Protein AF-A0A960VZA3-F1 (afdb_monomer_lite)

Foldseek 3Di:
DPPPPPDQDDFLCLLVQEDLQLLAVLLVPADLLLLLLLCLPDDVVSNVSSLVSYDPVSSVSSVVSNVVCNVPDPVSNVVSRVVSRVSSSVCCVVVQWDDDPSHIYGD

Radius of gyration: 13.43 Å; chains: 1; bounding box: 38×32×29 Å

pLDDT: mean 91.76, std 12.57, range [34.91, 98.0]

Secondary structure (DSSP, 8-state):
----------SGGGGGGB-HHHHHHHHHHS-HHHHHHHHHHS-HHHHHHHHHTS-HHHHHHHHHHHHHSTT--HHHHHHHHHHHHHHHHHHHHTTSEEEETTEEEE-

Sequence (107 aa):
MANNSMVSLTKFEDLSFFDNLALYHLGKEVPPNVIAQAMLKGEPKTSSAFLSSIDSSKREEIYRLMAQEKDSNEEQKDAAISGILLIAENLISKNVIVKKGKYYFGV

Structure (mmCIF, N/CA/C/O backbone):
data_AF-A0A960VZA3-F1
#
_entry.id   AF-A0A960VZA3-F1
#
loop_
_atom_site.group_PDB
_atom_site.id
_atom_site.type_symbol
_atom_site.label_atom_id
_atom_site.label_alt_id
_atom_site.label_comp_id
_atom_site.label_asym_id
_atom_site.label_entity_id
_atom_site.label_seq_id
_atom_site.pdbx_PDB_ins_code
_atom_site.Cartn_x
_atom_site.Cartn_y
_atom_site.Cartn_z
_atom_site.occupancy
_atom_site.B_iso_or_equiv
_atom_site.auth_seq_id
_atom_site.auth_comp_id
_atom_site.auth_asym_id
_atom_site.auth_atom_id
_atom_site.pdbx_PDB_model_num
ATOM 1 N N . MET A 1 1 ? -23.455 13.447 11.503 1.00 34.91 1 MET A N 1
ATOM 2 C CA . MET A 1 1 ? -22.874 13.530 10.147 1.00 34.91 1 MET A CA 1
ATOM 3 C C . MET A 1 1 ? -21.369 13.482 10.323 1.00 34.91 1 MET A C 1
ATOM 5 O O . MET A 1 1 ? -20.830 14.386 10.945 1.00 34.91 1 MET A O 1
ATOM 9 N N . ALA A 1 2 ? -20.717 12.379 9.951 1.00 38.06 2 ALA A N 1
ATOM 10 C CA . ALA A 1 2 ? -19.268 12.279 10.096 1.00 38.06 2 ALA A CA 1
ATOM 11 C C . ALA A 1 2 ? -18.620 13.276 9.128 1.00 38.06 2 ALA A C 1
ATOM 13 O O . ALA A 1 2 ? -18.942 13.271 7.941 1.00 38.06 2 ALA A O 1
ATOM 14 N N . ASN A 1 3 ? -17.767 14.157 9.654 1.00 37.12 3 ASN A N 1
ATOM 15 C CA . ASN A 1 3 ? -16.919 15.038 8.859 1.00 37.12 3 ASN A CA 1
ATOM 16 C C . ASN A 1 3 ? -16.062 14.155 7.949 1.00 37.12 3 ASN A C 1
ATOM 18 O O . ASN A 1 3 ? -15.065 13.586 8.389 1.00 37.12 3 ASN A O 1
ATOM 22 N N . ASN A 1 4 ? -16.471 14.018 6.691 1.00 48.47 4 ASN A N 1
ATOM 23 C CA . ASN A 1 4 ? -15.666 13.394 5.656 1.00 48.47 4 ASN A CA 1
ATOM 24 C C . ASN A 1 4 ? -14.649 14.444 5.194 1.00 48.47 4 ASN A C 1
ATOM 26 O O . ASN A 1 4 ? -14.752 14.999 4.103 1.00 48.47 4 ASN A O 1
ATOM 30 N N . SER A 1 5 ? -13.728 14.818 6.087 1.00 49.78 5 SER A N 1
ATOM 31 C CA . SER A 1 5 ? -12.578 15.644 5.734 1.00 49.78 5 SER A CA 1
ATOM 32 C C . SER A 1 5 ? -11.880 14.915 4.595 1.00 49.78 5 SER A C 1
ATOM 34 O O . SER A 1 5 ? -11.464 13.781 4.822 1.00 49.78 5 SER A O 1
ATOM 36 N N . MET A 1 6 ? -11.816 15.524 3.404 1.00 53.53 6 MET A N 1
ATOM 37 C CA . MET A 1 6 ? -11.160 14.981 2.208 1.00 53.53 6 MET A CA 1
ATOM 38 C C . MET A 1 6 ? -9.917 14.183 2.612 1.00 53.53 6 MET A C 1
ATOM 40 O O . MET A 1 6 ? -8.900 14.747 3.021 1.00 53.53 6 MET A O 1
ATOM 44 N N . VAL A 1 7 ? -10.039 12.857 2.602 1.00 64.44 7 VAL A N 1
ATOM 45 C CA . VAL A 1 7 ? -8.912 11.974 2.854 1.00 64.44 7 VAL A CA 1
ATOM 46 C C . VAL A 1 7 ? -8.112 12.007 1.571 1.00 64.44 7 VAL A C 1
ATOM 48 O O . VAL A 1 7 ? -8.521 11.397 0.595 1.00 64.44 7 VAL A O 1
ATOM 51 N N . SER A 1 8 ? -7.035 12.782 1.566 1.00 74.62 8 SER A N 1
ATOM 52 C CA . SER A 1 8 ? -6.062 12.756 0.485 1.00 74.62 8 SER A CA 1
ATOM 53 C C . SER A 1 8 ? -4.840 12.023 1.009 1.00 74.62 8 SER A C 1
ATOM 55 O O . SER A 1 8 ? -4.188 12.495 1.945 1.00 74.62 8 SER A O 1
ATOM 57 N N . LEU A 1 9 ? -4.597 10.830 0.474 1.00 88.75 9 LEU A N 1
ATOM 58 C CA . LEU A 1 9 ? -3.321 10.150 0.658 1.00 88.75 9 LEU A CA 1
ATOM 59 C C . LEU A 1 9 ? -2.374 10.740 -0.387 1.00 88.75 9 LEU A C 1
ATOM 61 O O . LEU A 1 9 ? -2.693 10.775 -1.570 1.00 88.75 9 LEU A O 1
ATOM 65 N N . THR A 1 10 ? -1.231 11.257 0.045 1.00 87.50 10 THR A N 1
ATOM 66 C CA . THR A 1 10 ? -0.378 12.101 -0.812 1.00 87.50 10 THR A CA 1
ATOM 67 C C . THR A 1 10 ? 0.922 11.431 -1.208 1.00 87.50 10 THR A C 1
ATOM 69 O O . THR A 1 10 ? 1.517 11.781 -2.224 1.00 87.50 10 THR A O 1
ATOM 72 N N . LYS A 1 11 ? 1.373 10.473 -0.403 1.00 93.88 11 LYS A N 1
ATOM 73 C CA . LYS A 1 11 ? 2.642 9.784 -0.595 1.00 93.88 11 LYS A CA 1
ATOM 74 C C . LYS A 1 11 ? 2.543 8.351 -0.109 1.00 93.88 11 LYS A C 1
ATOM 76 O O . LYS A 1 11 ? 1.712 8.019 0.736 1.00 93.88 11 LYS A O 1
ATOM 81 N N . PHE A 1 12 ? 3.424 7.506 -0.624 1.00 94.44 12 PHE A N 1
ATOM 82 C CA . PHE A 1 12 ? 3.447 6.087 -0.296 1.00 94.44 12 PHE A CA 1
ATOM 83 C C . PHE A 1 12 ? 3.595 5.832 1.215 1.00 94.44 12 PHE A C 1
ATOM 85 O O . PHE A 1 12 ? 2.954 4.938 1.759 1.00 94.44 12 PHE A O 1
ATOM 92 N N . GLU A 1 13 ? 4.352 6.672 1.925 1.00 95.38 13 GLU A N 1
ATOM 93 C CA . GLU A 1 13 ? 4.582 6.560 3.371 1.00 95.38 13 GLU A CA 1
ATOM 94 C C . GLU A 1 13 ? 3.308 6.761 4.201 1.00 95.38 13 GLU A C 1
ATOM 96 O O . GLU A 1 13 ? 3.272 6.361 5.365 1.00 95.38 13 GLU A O 1
ATOM 101 N N . ASP A 1 14 ? 2.244 7.339 3.634 1.00 94.56 14 ASP A N 1
ATOM 102 C CA . ASP A 1 14 ? 0.959 7.470 4.327 1.00 94.56 14 ASP A CA 1
ATOM 103 C C . ASP A 1 14 ? 0.335 6.089 4.618 1.00 94.56 14 ASP A C 1
ATOM 105 O O . ASP A 1 14 ? -0.430 5.939 5.575 1.00 94.56 14 ASP A O 1
ATOM 109 N N . LEU A 1 15 ? 0.735 5.048 3.874 1.00 96.25 15 LEU A N 1
ATOM 110 C CA . LEU A 1 15 ? 0.362 3.657 4.146 1.00 96.25 15 LEU A CA 1
ATOM 111 C C . LEU A 1 15 ? 0.936 3.137 5.472 1.00 96.25 15 LEU A C 1
ATOM 113 O O . LEU A 1 15 ? 0.395 2.195 6.041 1.00 96.25 15 LEU A O 1
ATOM 117 N N . SER A 1 16 ? 1.978 3.765 6.028 1.00 95.31 16 SER A N 1
ATOM 118 C CA . SER A 1 16 ? 2.521 3.392 7.346 1.00 95.31 16 SER A CA 1
ATOM 119 C C . SER A 1 16 ? 1.550 3.647 8.507 1.00 95.31 16 SER A C 1
ATOM 121 O O . SER A 1 16 ? 1.761 3.151 9.614 1.00 95.31 16 SER A O 1
ATOM 123 N N . PHE A 1 17 ? 0.479 4.410 8.267 1.00 95.50 17 PHE A N 1
ATOM 124 C CA . PHE A 1 17 ? -0.586 4.652 9.237 1.00 95.50 17 PHE A CA 1
ATOM 125 C C . PHE A 1 17 ? -1.740 3.643 9.156 1.00 95.50 17 PHE A C 1
ATOM 127 O O . PHE A 1 17 ? -2.700 3.765 9.923 1.00 95.50 17 PHE A O 1
ATOM 134 N N . PHE A 1 18 ? -1.676 2.691 8.227 1.00 97.56 18 PHE A N 1
ATOM 135 C CA . PHE A 1 18 ? -2.679 1.650 8.059 1.00 97.56 18 PHE A CA 1
ATOM 136 C C . PHE A 1 18 ? -2.369 0.489 9.003 1.00 97.56 18 PHE A C 1
ATOM 138 O O . PHE A 1 18 ? -1.211 0.109 9.179 1.00 97.56 18 PHE A O 1
ATOM 145 N N . ASP A 1 19 ? -3.405 -0.080 9.613 1.00 97.44 19 ASP A N 1
ATOM 146 C CA . ASP A 1 19 ? -3.270 -1.349 10.315 1.00 97.44 19 ASP A CA 1
ATOM 147 C C . ASP A 1 19 ? -3.129 -2.523 9.332 1.00 97.44 19 ASP A C 1
ATOM 149 O O . ASP A 1 19 ? -3.353 -2.401 8.124 1.00 97.44 19 ASP A O 1
ATOM 153 N N . ASN A 1 20 ? -2.754 -3.690 9.855 1.00 97.00 20 ASN A N 1
ATOM 154 C CA . ASN A 1 20 ? -2.512 -4.863 9.016 1.00 97.00 20 ASN A CA 1
ATOM 155 C C . ASN A 1 20 ? -3.763 -5.284 8.230 1.00 97.00 20 ASN A C 1
ATOM 157 O O . ASN A 1 20 ? -3.632 -5.785 7.118 1.00 97.00 20 ASN A O 1
ATOM 161 N N . LEU A 1 21 ? -4.970 -5.078 8.774 1.00 97.50 21 LEU A N 1
ATOM 162 C CA . LEU A 1 21 ? -6.209 -5.445 8.087 1.00 97.50 21 LEU A CA 1
ATOM 163 C C . LEU A 1 21 ? -6.502 -4.493 6.917 1.00 97.50 21 LEU A C 1
ATOM 165 O O . LEU A 1 21 ? -6.839 -4.946 5.826 1.00 97.50 21 LEU A O 1
ATOM 169 N N . ALA A 1 22 ? -6.302 -3.187 7.094 1.00 98.00 22 ALA A N 1
ATOM 170 C CA . ALA A 1 22 ? -6.407 -2.207 6.020 1.00 98.00 22 ALA A CA 1
ATOM 171 C C . ALA A 1 22 ? -5.374 -2.475 4.914 1.00 98.00 22 ALA A C 1
ATOM 173 O O . ALA A 1 22 ? -5.720 -2.463 3.732 1.00 98.00 22 ALA A O 1
ATOM 174 N N . LEU A 1 23 ? -4.124 -2.774 5.292 1.00 97.88 23 LEU A N 1
ATOM 175 C CA . LEU A 1 23 ? -3.069 -3.165 4.351 1.00 97.88 23 LEU A CA 1
ATOM 176 C C . LEU A 1 23 ? -3.400 -4.475 3.630 1.00 97.88 23 LEU A C 1
ATOM 178 O O . LEU A 1 23 ? -3.146 -4.588 2.434 1.00 97.88 23 LEU A O 1
ATOM 182 N N . TYR A 1 24 ? -4.012 -5.437 4.319 1.00 97.62 24 TYR A N 1
ATOM 183 C CA . TYR A 1 24 ? -4.492 -6.677 3.717 1.00 97.62 24 TYR A CA 1
ATOM 184 C C . TYR A 1 24 ? -5.583 -6.408 2.671 1.00 97.62 24 TYR A C 1
ATOM 186 O O . TYR A 1 24 ? -5.463 -6.870 1.537 1.00 97.62 24 TYR A O 1
ATOM 194 N N . HIS A 1 25 ? -6.612 -5.615 2.994 1.00 97.56 25 HIS A N 1
ATOM 195 C CA . HIS A 1 25 ? -7.664 -5.249 2.035 1.00 97.56 25 HIS A CA 1
ATOM 196 C C . HIS A 1 25 ? -7.106 -4.518 0.815 1.00 97.56 25 HIS A C 1
ATOM 198 O O . HIS A 1 25 ? -7.434 -4.871 -0.318 1.00 97.56 25 HIS A O 1
ATOM 204 N N . LEU A 1 26 ? -6.218 -3.548 1.037 1.00 97.50 26 LEU A N 1
ATOM 205 C CA . LEU A 1 26 ? -5.526 -2.848 -0.039 1.00 97.50 26 LEU A CA 1
ATOM 206 C C . LEU A 1 26 ? -4.713 -3.822 -0.894 1.00 97.50 26 LEU A C 1
ATOM 208 O O . LEU A 1 26 ? -4.844 -3.854 -2.115 1.00 97.50 26 LEU A O 1
ATOM 212 N N . GLY A 1 27 ? -3.940 -4.688 -0.246 1.00 96.69 27 GLY A N 1
ATOM 213 C CA . GLY A 1 27 ? -3.165 -5.733 -0.889 1.00 96.69 27 GLY A CA 1
ATOM 214 C C . GLY A 1 27 ? -4.007 -6.721 -1.689 1.00 96.69 27 GLY A C 1
ATOM 215 O O . GLY A 1 27 ? -3.483 -7.277 -2.644 1.00 96.69 27 GLY A O 1
ATOM 216 N N . LYS A 1 28 ? -5.292 -6.936 -1.380 1.00 95.94 28 LYS A N 1
ATOM 217 C CA . LYS A 1 28 ? -6.187 -7.779 -2.193 1.00 95.94 28 LYS A CA 1
ATOM 218 C C . LYS A 1 28 ? -6.618 -7.106 -3.490 1.00 95.94 28 LYS A C 1
ATOM 220 O O . LYS A 1 28 ? -6.606 -7.770 -4.523 1.00 95.94 28 LYS A O 1
ATOM 225 N N . GLU A 1 29 ? -6.951 -5.821 -3.435 1.00 95.94 29 GLU A N 1
ATOM 226 C CA . GLU A 1 29 ? -7.466 -5.064 -4.583 1.00 95.94 29 GLU A CA 1
ATOM 227 C C . GLU A 1 29 ? -6.366 -4.637 -5.561 1.00 95.94 29 GLU A C 1
ATOM 229 O O . GLU A 1 29 ? -6.607 -4.537 -6.763 1.00 95.94 29 GLU A O 1
ATOM 234 N N . VAL A 1 30 ? -5.146 -4.387 -5.072 1.00 96.69 30 VAL A N 1
ATOM 235 C CA . VAL A 1 30 ? -4.049 -3.936 -5.935 1.00 96.69 30 VAL A CA 1
ATOM 236 C C . VAL A 1 30 ? -3.444 -5.124 -6.712 1.00 96.69 30 VAL A C 1
ATOM 238 O O . VAL A 1 30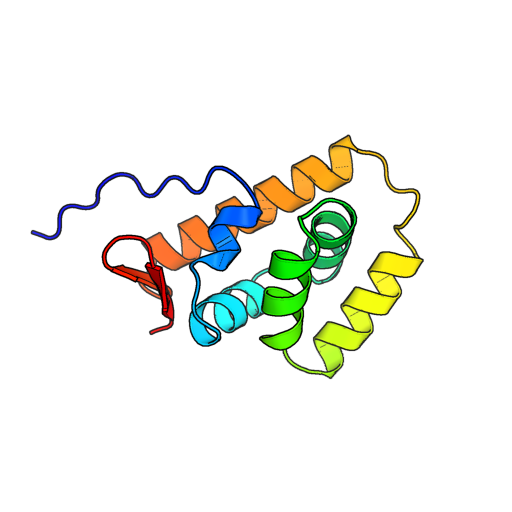 ? -3.111 -6.161 -6.112 1.00 96.69 30 VAL A O 1
ATOM 241 N N . PRO A 1 31 ? -3.245 -4.993 -8.039 1.00 95.69 31 PRO A N 1
ATOM 242 C CA . PRO A 1 31 ? -2.523 -5.980 -8.840 1.00 95.69 31 PRO A CA 1
ATOM 243 C C . PRO A 1 31 ? -1.071 -6.199 -8.361 1.00 95.69 31 PRO A C 1
ATOM 245 O O . PRO A 1 31 ? -0.389 -5.224 -8.037 1.00 95.69 31 PRO A O 1
ATOM 248 N N . PRO A 1 32 ? -0.550 -7.444 -8.350 1.00 96.19 32 PRO A N 1
ATOM 249 C CA . PRO A 1 32 ? 0.807 -7.749 -7.877 1.00 96.19 32 PRO A CA 1
AT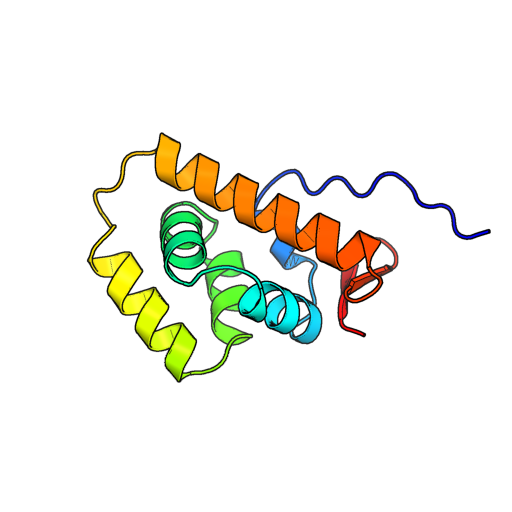OM 250 C C . PRO A 1 32 ? 1.930 -6.929 -8.530 1.00 96.19 32 PRO A C 1
ATOM 252 O O . PRO A 1 32 ? 2.854 -6.511 -7.839 1.00 96.19 32 PRO A O 1
ATOM 255 N N . ASN A 1 33 ? 1.846 -6.661 -9.835 1.00 95.12 33 ASN A N 1
ATOM 256 C CA . ASN A 1 33 ? 2.843 -5.871 -10.568 1.00 95.12 33 ASN A CA 1
ATOM 257 C C . ASN A 1 33 ? 2.837 -4.396 -10.143 1.00 95.12 33 ASN A C 1
ATOM 259 O O . ASN A 1 33 ? 3.889 -3.800 -9.954 1.00 95.12 33 ASN A O 1
ATOM 263 N N . VAL A 1 34 ? 1.658 -3.820 -9.894 1.00 96.44 34 VAL A N 1
ATOM 264 C CA . VAL A 1 34 ? 1.545 -2.451 -9.367 1.00 96.44 34 VAL A CA 1
ATOM 265 C C . VAL A 1 34 ? 2.1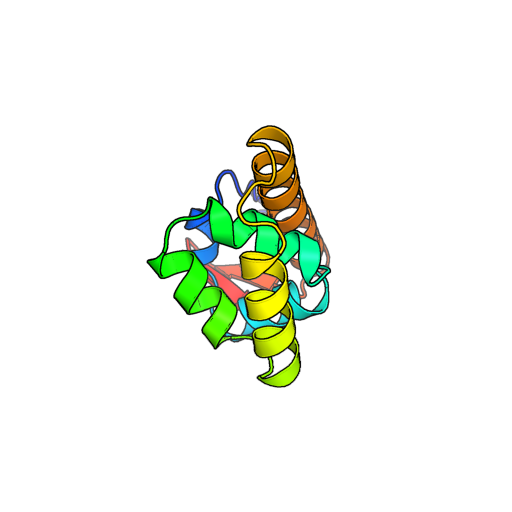59 -2.371 -7.968 1.00 96.44 34 VAL A C 1
ATOM 267 O O . VAL A 1 34 ? 2.889 -1.430 -7.666 1.00 96.44 34 VAL A O 1
ATOM 270 N N . ILE A 1 35 ? 1.928 -3.387 -7.128 1.00 97.06 35 ILE A N 1
ATOM 271 C CA . ILE A 1 35 ? 2.585 -3.475 -5.820 1.00 97.06 35 ILE A CA 1
ATOM 272 C C . ILE A 1 35 ? 4.103 -3.532 -6.014 1.00 97.06 35 ILE A C 1
ATOM 274 O O . ILE A 1 35 ? 4.807 -2.711 -5.440 1.00 97.06 35 ILE A O 1
ATOM 278 N N . ALA A 1 36 ? 4.611 -4.439 -6.850 1.00 96.88 36 ALA A N 1
ATOM 279 C CA . ALA A 1 36 ? 6.044 -4.601 -7.086 1.00 96.88 36 ALA A CA 1
ATOM 280 C C . ALA A 1 36 ? 6.735 -3.294 -7.514 1.00 96.88 36 ALA A C 1
ATOM 282 O O . ALA A 1 36 ? 7.718 -2.894 -6.889 1.00 96.88 36 ALA A O 1
ATOM 283 N N . GLN A 1 37 ? 6.186 -2.588 -8.505 1.00 96.25 37 GLN A N 1
ATOM 284 C CA . GLN A 1 37 ? 6.726 -1.310 -8.979 1.00 96.25 37 GLN A CA 1
ATOM 285 C C . GLN A 1 37 ? 6.724 -0.234 -7.889 1.00 96.25 37 GLN A C 1
ATOM 287 O O . GLN A 1 37 ? 7.717 0.474 -7.718 1.00 96.25 37 GLN A O 1
ATOM 292 N N . ALA A 1 38 ? 5.650 -0.141 -7.101 1.00 96.31 38 ALA A N 1
ATOM 293 C CA . ALA A 1 38 ? 5.595 0.803 -5.993 1.00 96.31 38 ALA A CA 1
ATOM 294 C C . ALA A 1 38 ? 6.615 0.461 -4.895 1.00 96.31 38 ALA A C 1
ATOM 296 O O . ALA A 1 38 ? 7.284 1.358 -4.390 1.00 96.31 38 ALA A O 1
ATOM 297 N N . MET A 1 39 ? 6.800 -0.824 -4.565 1.00 95.50 39 MET A N 1
ATOM 298 C CA . MET A 1 39 ? 7.777 -1.266 -3.559 1.00 95.50 39 MET A CA 1
ATOM 299 C C . MET A 1 39 ? 9.229 -0.987 -3.974 1.00 95.50 39 MET A C 1
ATOM 301 O O . MET A 1 39 ? 10.085 -0.841 -3.104 1.00 95.50 39 MET A O 1
ATOM 305 N N . LEU A 1 40 ? 9.519 -0.912 -5.279 1.00 94.88 40 LEU A N 1
ATOM 306 C CA . LEU A 1 40 ? 10.852 -0.576 -5.796 1.00 94.88 40 LEU A CA 1
ATOM 307 C C . LEU A 1 40 ? 11.234 0.898 -5.584 1.00 94.88 40 LEU A C 1
ATOM 309 O O . LEU A 1 40 ? 12.421 1.219 -5.637 1.00 94.88 40 LEU A O 1
ATOM 313 N N . LYS A 1 41 ? 10.255 1.781 -5.354 1.00 94.50 41 LYS A N 1
ATOM 314 C CA . LYS A 1 41 ? 10.464 3.219 -5.117 1.00 94.50 41 LYS A CA 1
ATOM 315 C C . LYS A 1 41 ? 10.108 3.661 -3.698 1.00 94.50 41 LYS A C 1
ATOM 317 O O . LYS A 1 41 ? 10.735 4.574 -3.167 1.00 94.50 41 LYS A O 1
ATOM 322 N N . GLY A 1 42 ? 9.099 3.034 -3.105 1.00 92.44 42 GLY A N 1
ATOM 323 C CA . GLY A 1 42 ? 8.578 3.361 -1.788 1.00 92.44 42 GLY A CA 1
ATOM 324 C C . GLY A 1 42 ? 9.581 3.132 -0.659 1.00 92.44 42 GLY A C 1
ATOM 325 O O . GLY A 1 42 ? 10.513 2.332 -0.762 1.00 92.44 42 GLY A O 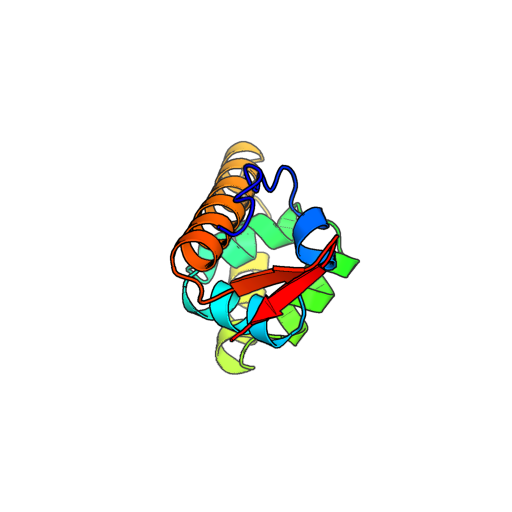1
ATOM 326 N N . GLU A 1 43 ? 9.366 3.833 0.451 1.00 94.94 43 GLU A N 1
ATOM 327 C CA . GLU A 1 43 ? 10.220 3.733 1.630 1.00 94.94 43 GLU A CA 1
ATOM 328 C C . GLU A 1 43 ? 10.264 2.287 2.191 1.00 94.94 43 GLU A C 1
ATOM 330 O O . GLU A 1 43 ? 9.212 1.665 2.386 1.00 94.94 43 GLU A O 1
ATOM 335 N N . PRO A 1 44 ? 11.460 1.726 2.482 1.00 93.94 44 PRO A N 1
ATOM 336 C CA . PRO A 1 44 ? 11.615 0.307 2.817 1.00 93.94 44 PRO A CA 1
ATOM 337 C C . PRO A 1 44 ? 10.795 -0.187 4.012 1.00 93.94 44 PRO A C 1
ATOM 339 O O . PRO A 1 44 ? 10.309 -1.322 3.993 1.00 93.94 44 PRO A O 1
ATOM 342 N N . LYS A 1 45 ? 10.631 0.621 5.066 1.00 93.94 45 LYS A N 1
ATOM 343 C CA . LYS A 1 45 ? 9.851 0.232 6.248 1.00 93.94 45 LYS A CA 1
ATOM 344 C C . LYS A 1 45 ? 8.366 0.119 5.910 1.00 93.94 45 LYS A C 1
ATOM 346 O O . LYS A 1 45 ? 7.729 -0.852 6.320 1.00 93.94 45 LYS A O 1
ATOM 351 N N . THR A 1 46 ? 7.834 1.064 5.142 1.00 95.00 46 THR A N 1
ATOM 352 C CA . THR A 1 46 ? 6.451 1.049 4.651 1.00 95.00 46 THR A CA 1
ATOM 353 C C . THR A 1 46 ? 6.220 -0.151 3.735 1.00 95.00 46 THR A C 1
ATOM 355 O O . THR A 1 46 ? 5.265 -0.903 3.936 1.00 95.00 46 THR A O 1
ATOM 358 N N . SER A 1 47 ? 7.149 -0.405 2.811 1.00 95.62 47 SER A N 1
ATOM 359 C CA . SER A 1 47 ? 7.113 -1.573 1.929 1.00 95.62 47 SER A CA 1
ATOM 360 C C . SER A 1 47 ? 7.110 -2.888 2.714 1.00 95.62 47 SER A C 1
ATOM 362 O O . SER A 1 47 ? 6.296 -3.774 2.462 1.00 95.62 47 SER A O 1
ATOM 364 N N . SER A 1 48 ? 7.976 -3.005 3.723 1.00 93.81 48 SER A N 1
ATOM 365 C CA . SER A 1 48 ? 8.055 -4.189 4.583 1.00 93.81 48 SER A CA 1
ATOM 366 C C . SER A 1 48 ? 6.762 -4.428 5.373 1.00 93.81 48 SER A C 1
ATOM 368 O O . SER A 1 48 ? 6.275 -5.561 5.432 1.00 93.81 48 SER A O 1
ATOM 370 N N . ALA A 1 49 ? 6.159 -3.373 5.930 1.00 93.88 49 ALA A N 1
ATOM 371 C CA . ALA A 1 49 ? 4.884 -3.465 6.643 1.00 93.88 49 ALA A CA 1
ATOM 372 C C . ALA A 1 49 ? 3.737 -3.914 5.719 1.00 93.88 49 ALA A C 1
ATOM 374 O O . ALA A 1 49 ? 2.965 -4.810 6.074 1.00 93.88 49 ALA A O 1
ATOM 375 N N . PHE A 1 50 ? 3.671 -3.352 4.508 1.00 96.56 50 PHE A N 1
ATOM 376 C CA . PHE A 1 50 ? 2.691 -3.735 3.492 1.00 96.56 50 PHE A CA 1
ATOM 377 C C . PHE A 1 50 ? 2.840 -5.208 3.102 1.00 96.56 50 PHE A C 1
ATOM 379 O O . PHE A 1 50 ? 1.887 -5.981 3.198 1.00 96.56 50 PHE A O 1
ATOM 386 N N . LEU A 1 51 ? 4.051 -5.622 2.714 1.00 95.56 51 LEU A N 1
ATOM 387 C CA . LEU A 1 51 ? 4.332 -6.995 2.293 1.00 95.56 51 LEU A CA 1
ATOM 388 C C . LEU A 1 51 ? 4.068 -7.999 3.416 1.00 95.56 51 LEU A C 1
ATOM 390 O O . LEU A 1 51 ? 3.580 -9.094 3.159 1.00 95.56 51 LEU A O 1
ATOM 394 N N . SER A 1 52 ? 4.328 -7.624 4.668 1.00 95.19 52 SER A N 1
ATOM 395 C CA . SER A 1 52 ? 4.053 -8.477 5.828 1.00 95.19 52 SER A CA 1
ATOM 396 C C . SER A 1 52 ? 2.560 -8.721 6.063 1.00 95.19 52 SER A C 1
ATOM 398 O O . SER A 1 52 ? 2.212 -9.734 6.669 1.00 95.19 52 SER A O 1
ATOM 400 N N . SER A 1 53 ? 1.698 -7.836 5.556 1.00 95.44 53 SER A N 1
ATOM 401 C CA . SER A 1 53 ? 0.245 -7.867 5.752 1.00 95.44 53 SER A CA 1
ATOM 402 C C . SER A 1 53 ? -0.518 -8.618 4.655 1.00 95.44 53 SER A C 1
ATOM 404 O O . SER A 1 53 ? -1.728 -8.770 4.764 1.00 95.44 53 SER A O 1
ATOM 406 N N . ILE A 1 54 ? 0.160 -9.098 3.608 1.00 94.31 54 ILE A N 1
ATOM 407 C CA . ILE A 1 54 ? -0.446 -9.872 2.512 1.00 94.31 54 ILE A CA 1
ATOM 408 C C . ILE A 1 54 ? -0.101 -11.365 2.592 1.00 94.31 54 ILE A C 1
ATOM 410 O O . ILE A 1 54 ? 0.908 -11.752 3.196 1.00 94.31 54 ILE A O 1
ATOM 414 N N . ASP A 1 55 ? -0.925 -12.188 1.937 1.00 93.75 55 ASP A N 1
ATOM 415 C CA . ASP A 1 55 ? -0.767 -13.645 1.862 1.00 93.75 55 ASP A CA 1
ATOM 416 C C . ASP A 1 55 ? 0.600 -14.055 1.292 1.00 93.75 55 ASP A C 1
ATOM 418 O O . ASP A 1 55 ? 1.148 -13.398 0.400 1.00 93.75 55 ASP A O 1
ATOM 422 N N . SER A 1 56 ? 1.149 -15.168 1.788 1.00 93.31 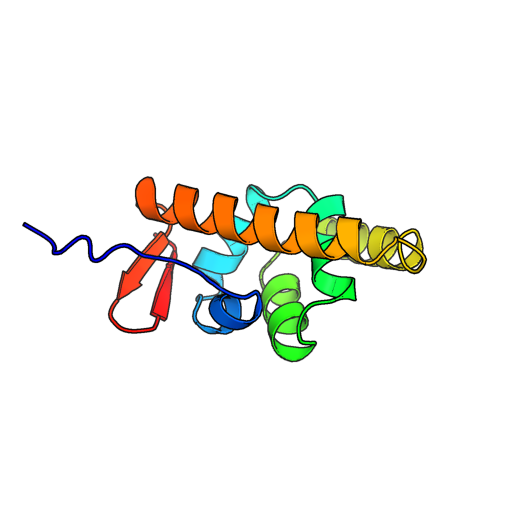56 SER A N 1
ATOM 423 C CA . SER A 1 56 ? 2.495 -15.639 1.431 1.00 93.31 56 SER A CA 1
ATOM 424 C C . SER A 1 56 ? 2.667 -15.876 -0.070 1.00 93.31 56 SER A C 1
ATOM 426 O O . SER A 1 56 ? 3.651 -15.418 -0.643 1.00 93.31 56 SER A O 1
ATOM 428 N N . SER A 1 57 ? 1.690 -16.504 -0.727 1.00 93.62 57 SER A N 1
ATOM 429 C CA . SER A 1 57 ? 1.731 -16.771 -2.171 1.00 93.62 57 SER A CA 1
ATOM 430 C C . SER A 1 57 ? 1.779 -15.484 -3.000 1.00 93.62 57 SER A C 1
ATOM 432 O O . SER A 1 57 ? 2.586 -15.363 -3.921 1.00 93.62 57 SER A O 1
ATOM 434 N N . LYS A 1 58 ? 0.965 -14.484 -2.640 1.00 94.94 58 LYS A N 1
ATOM 435 C CA . LYS A 1 58 ? 0.962 -13.173 -3.303 1.00 94.94 58 LYS A CA 1
ATOM 436 C C . LYS A 1 58 ? 2.268 -12.420 -3.044 1.00 94.94 58 LYS A C 1
ATOM 438 O O . LYS A 1 58 ? 2.796 -11.767 -3.939 1.00 94.94 58 LYS A O 1
ATOM 443 N N . ARG A 1 59 ? 2.821 -12.535 -1.836 1.00 96.00 59 ARG A N 1
ATOM 444 C CA . ARG A 1 59 ? 4.110 -11.935 -1.466 1.00 96.00 59 ARG A CA 1
ATOM 445 C C . ARG A 1 59 ? 5.268 -12.504 -2.284 1.00 96.00 59 ARG A C 1
ATOM 447 O O . ARG A 1 59 ? 6.097 -11.738 -2.765 1.00 96.00 59 ARG A O 1
ATOM 454 N N . GLU A 1 60 ? 5.317 -13.821 -2.464 1.00 96.19 60 GLU A N 1
ATOM 455 C CA . GLU A 1 60 ? 6.315 -14.488 -3.310 1.00 96.19 60 GLU A CA 1
ATOM 456 C C . GLU A 1 60 ? 6.232 -14.009 -4.763 1.00 96.19 60 GLU A C 1
ATOM 458 O O . GLU A 1 60 ? 7.254 -13.697 -5.380 1.00 96.19 60 GLU A O 1
ATOM 463 N N . GLU A 1 61 ? 5.014 -13.885 -5.294 1.00 97.00 61 GLU A N 1
ATOM 464 C CA . GLU A 1 61 ? 4.783 -13.332 -6.626 1.00 97.00 61 GLU A CA 1
ATOM 465 C C . GLU A 1 61 ? 5.298 -11.892 -6.747 1.00 97.00 61 GLU A C 1
ATOM 467 O O . GLU A 1 61 ? 6.003 -11.576 -7.707 1.00 97.00 61 GLU A O 1
ATOM 472 N N . ILE A 1 62 ? 5.006 -11.036 -5.766 1.00 97.19 62 ILE A N 1
ATOM 473 C CA . ILE A 1 62 ? 5.475 -9.646 -5.755 1.00 97.19 62 ILE A CA 1
ATOM 474 C C . ILE A 1 62 ? 7.001 -9.582 -5.711 1.00 97.19 62 ILE A C 1
ATOM 476 O O . ILE A 1 62 ? 7.588 -8.842 -6.494 1.00 97.19 62 ILE A O 1
ATOM 480 N N . TYR A 1 63 ? 7.667 -10.378 -4.869 1.00 96.62 63 TYR A N 1
ATOM 481 C CA . TYR A 1 63 ? 9.134 -10.406 -4.838 1.00 96.62 63 TYR A CA 1
ATOM 482 C C . TYR A 1 63 ? 9.739 -10.828 -6.178 1.00 96.62 63 TYR A C 1
ATOM 484 O O . TYR A 1 63 ? 10.729 -10.242 -6.622 1.00 96.62 63 TYR A O 1
ATOM 492 N N . ARG A 1 64 ? 9.133 -11.812 -6.852 1.00 97.19 64 ARG A N 1
ATOM 493 C CA . ARG A 1 64 ? 9.557 -12.220 -8.196 1.00 97.19 64 ARG A CA 1
ATOM 494 C C . ARG A 1 64 ? 9.400 -11.075 -9.199 1.00 97.19 64 ARG A C 1
ATOM 496 O O . ARG A 1 64 ? 10.318 -10.833 -9.976 1.00 97.19 64 ARG A O 1
ATOM 503 N N . LEU A 1 65 ? 8.270 -10.368 -9.168 1.00 96.94 65 LEU A N 1
ATOM 504 C CA . LEU A 1 65 ? 8.009 -9.224 -10.047 1.00 96.94 65 LEU A CA 1
ATOM 505 C C . LEU A 1 65 ? 8.971 -8.065 -9.767 1.00 96.94 65 LEU A C 1
ATOM 507 O O . LEU A 1 65 ? 9.534 -7.518 -10.705 1.00 96.94 65 LEU A O 1
ATOM 511 N N . MET A 1 66 ? 9.276 -7.764 -8.502 1.00 95.56 66 MET A N 1
ATOM 512 C CA . MET A 1 66 ? 10.276 -6.750 -8.142 1.00 95.56 66 MET A CA 1
ATOM 513 C C . MET A 1 66 ? 11.653 -7.060 -8.743 1.00 95.56 66 MET A C 1
ATOM 515 O O . MET A 1 66 ? 12.354 -6.154 -9.187 1.00 95.56 66 MET A O 1
ATOM 519 N N . ALA A 1 67 ? 12.050 -8.336 -8.776 1.00 95.56 67 ALA A N 1
ATOM 520 C CA . ALA A 1 67 ? 13.302 -8.746 -9.406 1.00 95.56 67 ALA A CA 1
ATOM 521 C C . ALA A 1 67 ? 13.269 -8.590 -10.938 1.00 95.56 67 ALA A C 1
ATOM 523 O O . ALA A 1 67 ? 14.290 -8.250 -11.531 1.00 95.56 67 ALA A O 1
ATOM 524 N N . GLN A 1 68 ? 12.112 -8.817 -11.569 1.00 94.19 68 GLN A N 1
ATOM 525 C CA . GLN A 1 68 ? 11.917 -8.675 -13.019 1.00 94.19 68 GLN A CA 1
ATOM 526 C C . GLN A 1 68 ? 11.808 -7.212 -13.463 1.00 94.19 68 GLN A C 1
ATOM 528 O O . GLN A 1 68 ? 12.277 -6.855 -14.538 1.00 94.19 68 GLN A O 1
ATOM 533 N N . GLU A 1 69 ? 11.205 -6.365 -12.635 1.00 90.50 69 GLU A N 1
ATOM 534 C CA . GLU A 1 69 ? 10.888 -4.969 -12.944 1.00 90.50 69 GLU A CA 1
ATOM 535 C C . GLU A 1 69 ? 11.897 -3.985 -12.337 1.00 90.50 69 GLU A C 1
ATOM 537 O O . GLU A 1 69 ? 11.654 -2.780 -12.325 1.00 90.50 69 GLU A O 1
ATOM 542 N N . LYS A 1 70 ? 13.043 -4.463 -11.838 1.00 86.06 70 LYS A N 1
ATOM 543 C CA . LYS A 1 70 ? 14.064 -3.628 -11.182 1.00 86.06 70 LYS A CA 1
ATOM 544 C C . LYS A 1 70 ? 14.515 -2.438 -12.044 1.00 86.06 70 LYS A C 1
ATOM 546 O O . LYS A 1 70 ? 14.747 -1.353 -11.511 1.00 86.06 70 LYS A O 1
ATOM 551 N N . ASP A 1 71 ? 14.578 -2.647 -13.357 1.00 87.81 71 ASP A N 1
ATOM 552 C CA . ASP A 1 71 ? 15.013 -1.661 -14.353 1.00 87.81 71 ASP A CA 1
ATOM 553 C C . ASP A 1 71 ? 13.842 -0.877 -14.982 1.00 87.81 71 ASP A C 1
ATOM 555 O O . ASP A 1 71 ? 14.021 -0.176 -15.979 1.00 87.81 71 ASP A O 1
ATOM 559 N N . SER A 1 72 ? 12.633 -0.984 -14.414 1.00 87.00 72 SER A N 1
ATOM 560 C CA . SER A 1 72 ? 11.497 -0.137 -14.796 1.00 87.00 72 SER A CA 1
ATOM 561 C C . SER A 1 72 ? 11.837 1.343 -14.612 1.00 87.00 72 SER A C 1
ATOM 563 O O . SER A 1 72 ? 12.593 1.730 -13.710 1.00 87.00 72 SER A O 1
ATOM 565 N N . ASN A 1 73 ? 11.287 2.182 -15.493 1.00 92.00 73 ASN A N 1
ATOM 566 C CA . ASN A 1 73 ? 11.552 3.614 -15.450 1.00 92.00 73 ASN A CA 1
ATOM 567 C C . ASN A 1 73 ? 10.850 4.276 -14.248 1.00 92.00 73 ASN A C 1
ATOM 569 O O . ASN A 1 73 ? 9.911 3.735 -13.664 1.00 92.00 73 ASN A O 1
ATOM 573 N N . GLU A 1 74 ? 11.323 5.459 -13.858 1.00 93.38 74 GLU A N 1
ATOM 574 C CA . GLU A 1 74 ? 10.787 6.155 -12.681 1.00 93.38 74 GLU A CA 1
ATOM 575 C C . GLU A 1 74 ? 9.314 6.550 -12.838 1.00 93.38 74 GLU A C 1
ATOM 577 O O . GLU A 1 74 ? 8.562 6.470 -11.869 1.00 93.38 74 GLU A O 1
ATOM 582 N N . GLU A 1 75 ? 8.877 6.877 -14.058 1.00 94.44 75 GLU A N 1
ATOM 583 C CA . GLU A 1 75 ? 7.481 7.221 -14.352 1.00 94.44 75 GLU A CA 1
ATOM 584 C C . GLU A 1 75 ? 6.520 6.058 -14.066 1.00 94.44 75 GLU A C 1
ATOM 586 O O . GLU A 1 75 ? 5.441 6.267 -13.515 1.00 94.44 75 GLU A O 1
ATOM 591 N N . GLN A 1 76 ? 6.913 4.823 -14.392 1.00 93.69 76 GLN A N 1
ATOM 592 C CA . GLN A 1 76 ? 6.128 3.624 -14.091 1.00 93.69 76 GLN A CA 1
ATOM 593 C C . GLN A 1 76 ? 5.992 3.416 -12.583 1.00 93.69 76 GLN A C 1
ATOM 595 O O . GLN A 1 76 ? 4.896 3.149 -12.093 1.00 93.69 76 GLN A O 1
ATOM 600 N N . LYS A 1 77 ? 7.077 3.607 -11.826 1.00 95.25 77 LYS A N 1
ATOM 601 C CA . LYS A 1 77 ? 7.051 3.483 -10.361 1.00 95.25 77 L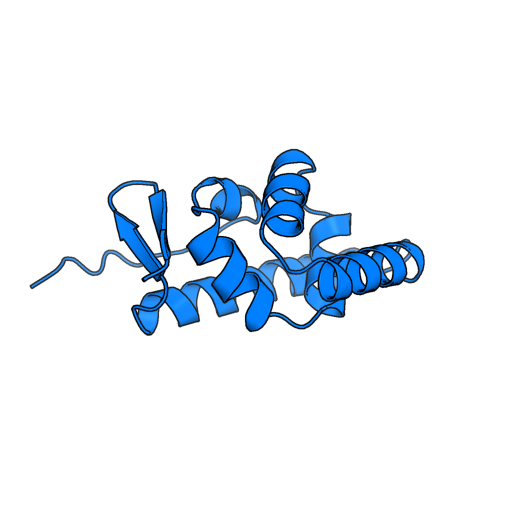YS A CA 1
ATOM 602 C C . LYS A 1 77 ? 6.189 4.572 -9.714 1.00 95.25 77 LYS A C 1
ATOM 604 O O . LYS A 1 77 ? 5.448 4.283 -8.776 1.00 95.25 77 LYS A O 1
ATOM 609 N N . ASP A 1 78 ? 6.227 5.798 -10.236 1.00 96.00 78 ASP A N 1
ATOM 610 C CA . ASP A 1 78 ? 5.361 6.897 -9.783 1.00 96.00 78 ASP A CA 1
ATOM 611 C C . ASP A 1 78 ? 3.883 6.641 -10.084 1.00 96.00 78 ASP A C 1
ATOM 613 O O . ASP A 1 78 ? 3.013 6.856 -9.231 1.00 96.00 78 ASP A O 1
ATOM 617 N N . ALA A 1 79 ? 3.591 6.125 -11.279 1.00 95.81 79 ALA A N 1
ATOM 618 C CA . ALA A 1 79 ? 2.246 5.714 -11.653 1.00 95.81 79 ALA A CA 1
ATOM 619 C C . ALA A 1 79 ? 1.741 4.581 -10.747 1.00 95.81 79 ALA A C 1
ATOM 621 O O . ALA A 1 79 ? 0.585 4.600 -10.322 1.00 95.81 79 ALA A O 1
ATOM 622 N N . ALA A 1 80 ? 2.612 3.634 -10.394 1.00 96.88 80 ALA A N 1
ATOM 623 C CA . ALA A 1 80 ? 2.278 2.540 -9.496 1.00 96.88 80 ALA A CA 1
ATOM 624 C C . ALA A 1 80 ? 1.946 3.028 -8.078 1.00 96.88 80 ALA A C 1
ATOM 626 O O . ALA A 1 80 ? 0.913 2.641 -7.530 1.00 96.88 80 ALA A O 1
ATOM 627 N N . ILE A 1 81 ? 2.757 3.931 -7.511 1.00 96.75 81 ILE A N 1
ATOM 628 C CA . ILE A 1 81 ? 2.456 4.568 -6.218 1.00 96.75 81 ILE A CA 1
ATOM 629 C C . ILE A 1 81 ? 1.099 5.274 -6.283 1.00 96.75 81 ILE A C 1
ATOM 631 O O . ILE A 1 81 ? 0.238 5.022 -5.441 1.00 96.75 81 ILE A O 1
ATOM 635 N N . SER A 1 82 ? 0.877 6.095 -7.310 1.00 95.94 82 SER A N 1
ATOM 636 C CA . SER A 1 82 ? -0.384 6.826 -7.492 1.00 95.94 82 SER A CA 1
ATOM 637 C C . SER A 1 82 ? -1.587 5.881 -7.585 1.00 95.94 82 SER A C 1
ATOM 639 O O . SER A 1 82 ? -2.626 6.128 -6.974 1.00 95.94 82 SER A O 1
ATOM 641 N N . GLY A 1 83 ? -1.436 4.758 -8.294 1.00 96.12 83 GLY A N 1
ATOM 642 C CA . GLY A 1 83 ? -2.460 3.723 -8.408 1.00 96.12 83 GLY A CA 1
ATOM 643 C C . GLY A 1 83 ? -2.813 3.074 -7.068 1.00 96.12 83 GLY A C 1
ATOM 644 O O . GLY A 1 83 ? -3.994 2.886 -6.773 1.00 96.12 83 GLY A O 1
ATOM 645 N N . ILE A 1 84 ? -1.819 2.778 -6.223 1.00 97.31 84 ILE A N 1
ATOM 646 C CA . ILE A 1 84 ? -2.062 2.235 -4.876 1.00 97.31 84 ILE A CA 1
ATOM 647 C C . ILE A 1 84 ? -2.840 3.231 -4.018 1.00 97.31 84 ILE A C 1
ATOM 649 O O . ILE A 1 84 ? -3.805 2.838 -3.361 1.00 97.31 84 ILE A O 1
ATOM 653 N N . LEU A 1 85 ? -2.451 4.508 -4.036 1.00 96.56 85 LEU A N 1
ATOM 654 C CA . LEU A 1 85 ? -3.122 5.545 -3.248 1.00 96.56 85 LEU A CA 1
ATOM 655 C C . LEU A 1 85 ? -4.578 5.731 -3.694 1.00 96.56 85 LEU A C 1
ATOM 657 O O . LEU A 1 85 ? -5.468 5.768 -2.847 1.00 96.56 85 LEU A O 1
ATOM 661 N N . LEU A 1 86 ? -4.843 5.724 -5.004 1.00 96.12 86 LEU A N 1
ATOM 662 C CA . LEU A 1 86 ? -6.201 5.788 -5.552 1.00 96.12 86 LEU A CA 1
ATOM 663 C C . LEU A 1 86 ? -7.072 4.611 -5.077 1.00 96.12 86 LEU A C 1
ATOM 665 O O . LEU A 1 86 ? -8.232 4.788 -4.698 1.00 96.12 86 LEU A O 1
ATOM 669 N N . ILE A 1 87 ? -6.525 3.391 -5.086 1.00 97.00 87 ILE A N 1
ATOM 670 C CA . ILE A 1 87 ? -7.249 2.201 -4.620 1.00 97.00 87 ILE A CA 1
ATOM 671 C C . ILE A 1 87 ? -7.506 2.293 -3.112 1.00 97.00 87 ILE A C 1
ATOM 673 O O . ILE A 1 87 ? -8.610 1.979 -2.664 1.00 97.00 87 ILE A O 1
ATOM 677 N N . ALA A 1 88 ? -6.537 2.773 -2.333 1.00 96.88 88 ALA A N 1
ATOM 678 C CA . ALA A 1 88 ? -6.709 2.997 -0.903 1.00 96.88 88 ALA A CA 1
ATOM 679 C C . ALA A 1 88 ? -7.818 4.025 -0.617 1.00 96.88 88 ALA A C 1
ATOM 681 O O . ALA A 1 88 ? -8.696 3.762 0.203 1.00 96.88 88 ALA A O 1
ATOM 682 N N . GLU A 1 89 ? -7.851 5.148 -1.337 1.00 95.38 89 GLU A N 1
ATOM 683 C CA . GLU A 1 89 ? -8.923 6.148 -1.232 1.00 95.38 89 GLU A CA 1
ATOM 684 C C . GLU A 1 89 ? -10.294 5.567 -1.605 1.00 95.38 89 GLU A C 1
ATOM 686 O O . GLU A 1 89 ? -11.294 5.842 -0.937 1.00 95.38 89 GLU A O 1
ATOM 691 N N . ASN A 1 90 ? -10.352 4.701 -2.618 1.00 95.75 90 ASN A N 1
ATOM 692 C CA . ASN A 1 90 ? -11.575 3.997 -2.998 1.00 95.75 90 ASN A CA 1
ATOM 693 C C . ASN A 1 90 ? -12.045 2.998 -1.923 1.00 95.75 90 ASN A C 1
ATOM 695 O O . ASN A 1 90 ? -13.241 2.857 -1.683 1.00 95.75 90 ASN A O 1
ATOM 699 N N . LEU A 1 91 ? -11.130 2.302 -1.247 1.00 96.69 91 LEU A N 1
ATOM 700 C CA . LEU A 1 91 ? -11.482 1.432 -0.119 1.00 96.69 91 LEU A CA 1
ATOM 701 C C . LEU A 1 91 ? -12.011 2.235 1.074 1.00 96.69 91 LEU A C 1
ATOM 703 O O . LEU A 1 91 ? -12.937 1.791 1.759 1.00 96.69 91 LEU A O 1
ATOM 707 N N . ILE A 1 92 ? -11.467 3.434 1.287 1.00 95.56 92 ILE A N 1
ATOM 708 C CA . ILE A 1 92 ? -11.939 4.366 2.312 1.00 95.56 92 ILE A CA 1
ATOM 709 C C . ILE A 1 92 ? -13.338 4.884 1.971 1.00 95.56 92 ILE A C 1
ATOM 711 O O . ILE A 1 92 ? -14.224 4.866 2.824 1.00 95.56 92 ILE A O 1
ATOM 715 N N . SER A 1 93 ? -13.583 5.276 0.717 1.00 94.44 93 SER A N 1
ATOM 716 C CA . SER A 1 93 ? -14.904 5.748 0.279 1.00 94.44 93 SER A CA 1
ATOM 717 C C . SER A 1 93 ? -15.986 4.664 0.383 1.00 94.44 93 SER A C 1
ATOM 719 O O . SER A 1 93 ? -17.147 4.969 0.660 1.00 94.44 93 SER A O 1
ATOM 721 N N . LYS A 1 94 ? -15.598 3.392 0.233 1.00 95.38 94 LYS A N 1
ATOM 722 C CA . LYS A 1 94 ? -16.462 2.215 0.400 1.00 95.38 94 LYS A CA 1
ATOM 723 C C . LYS A 1 94 ? -16.630 1.756 1.855 1.00 95.38 94 LYS A C 1
ATOM 725 O O . LYS A 1 94 ? -17.317 0.765 2.082 1.00 95.38 94 LYS A O 1
ATOM 730 N N . ASN A 1 95 ? -16.033 2.447 2.831 1.00 95.25 95 ASN A N 1
ATOM 731 C CA . ASN A 1 95 ? -15.999 2.060 4.251 1.00 95.25 95 ASN A CA 1
ATOM 732 C C . ASN A 1 95 ? -15.381 0.674 4.531 1.00 95.25 95 ASN A C 1
ATOM 734 O O . ASN A 1 95 ? -15.617 0.106 5.593 1.00 95.25 95 ASN A O 1
ATOM 738 N N . VAL A 1 96 ? -14.568 0.141 3.613 1.00 97.25 96 VAL A N 1
ATOM 739 C CA . VAL A 1 96 ? -13.747 -1.061 3.865 1.00 97.25 96 VAL A CA 1
ATOM 740 C C . VAL A 1 96 ? -12.549 -0.702 4.747 1.00 97.25 96 VAL A C 1
ATOM 742 O O . VAL A 1 96 ? -12.064 -1.517 5.526 1.00 97.25 96 VAL A O 1
ATOM 745 N N . ILE A 1 97 ? -12.080 0.543 4.638 1.00 97.44 97 ILE A N 1
ATOM 746 C CA . ILE A 1 97 ? -11.052 1.124 5.497 1.00 97.44 97 ILE A CA 1
ATOM 747 C C . ILE A 1 97 ? -11.627 2.386 6.138 1.00 97.44 97 ILE A C 1
ATOM 749 O O . ILE A 1 97 ? -12.172 3.252 5.460 1.00 97.44 97 ILE A O 1
ATOM 753 N N . VAL A 1 98 ? -11.493 2.524 7.453 1.00 96.06 98 VAL A N 1
ATOM 754 C CA . VAL A 1 98 ? -12.020 3.659 8.214 1.00 96.06 98 VAL A CA 1
ATOM 755 C C . VAL A 1 98 ? -10.879 4.458 8.824 1.00 96.06 98 VAL A C 1
ATOM 757 O O . VAL A 1 98 ? -10.056 3.941 9.581 1.00 96.06 98 VAL A O 1
ATOM 760 N N . LYS A 1 99 ? -10.857 5.762 8.538 1.00 93.56 99 LYS A N 1
ATOM 761 C CA . LYS A 1 99 ? -9.918 6.708 9.147 1.00 93.56 99 LYS A CA 1
ATOM 762 C C . LYS A 1 99 ? -10.358 7.066 10.569 1.00 93.56 99 LYS A C 1
ATOM 764 O O . LYS A 1 99 ? -11.479 7.528 10.775 1.00 93.56 99 LYS A O 1
ATOM 769 N N . LYS A 1 100 ? -9.459 6.932 11.550 1.00 93.56 100 LYS A N 1
ATOM 770 C CA . LYS A 1 100 ? -9.644 7.439 12.923 1.00 93.56 100 LYS A CA 1
ATOM 771 C C . LYS A 1 100 ? -8.419 8.252 13.338 1.00 93.56 100 LYS A C 1
ATOM 773 O O . LYS A 1 100 ? -7.354 7.717 13.650 1.00 93.56 100 LYS A O 1
ATOM 778 N N . GLY A 1 101 ? -8.570 9.576 13.334 1.00 90.94 101 GLY A N 1
ATOM 779 C CA . GLY A 1 101 ? -7.451 10.495 13.540 1.00 90.94 101 GLY A CA 1
ATOM 780 C C . GLY A 1 101 ? -6.431 10.378 12.404 1.00 90.94 101 GLY A C 1
ATOM 781 O O . GLY A 1 101 ? -6.783 10.564 11.240 1.00 90.94 101 GLY A O 1
ATOM 782 N N . LYS A 1 102 ? -5.175 10.070 12.748 1.00 90.88 102 LYS A N 1
ATOM 783 C CA . LYS A 1 102 ? -4.093 9.867 11.769 1.00 90.88 102 LYS A CA 1
ATOM 784 C C . LYS A 1 102 ? -3.987 8.437 11.230 1.00 90.88 102 LYS A C 1
ATOM 786 O O . LYS A 1 102 ? -3.217 8.227 10.308 1.00 90.88 102 LYS A O 1
ATOM 791 N N . TYR A 1 103 ? -4.714 7.485 11.813 1.00 95.31 103 TYR A N 1
ATOM 792 C CA . TYR A 1 103 ? -4.607 6.060 11.497 1.00 95.31 103 TYR A CA 1
ATOM 793 C C . TYR A 1 103 ? -5.781 5.572 10.644 1.00 95.31 103 TYR A C 1
ATOM 795 O O . TYR A 1 103 ? -6.869 6.158 10.684 1.00 95.31 103 TYR A O 1
ATOM 803 N N . TYR A 1 104 ? -5.562 4.478 9.919 1.00 96.75 104 TYR A N 1
ATOM 804 C CA . TYR A 1 104 ? -6.535 3.837 9.036 1.00 96.75 104 TYR A CA 1
ATOM 805 C C . TYR A 1 104 ? -6.709 2.371 9.437 1.00 96.75 104 TYR A C 1
ATOM 807 O O . TYR A 1 104 ? -5.721 1.671 9.642 1.00 96.75 104 TYR A O 1
ATOM 815 N N . PHE A 1 105 ? -7.957 1.925 9.568 1.00 97.56 105 PHE A N 1
ATOM 816 C CA . PHE A 1 105 ? -8.298 0.606 10.102 1.00 97.56 105 PHE A CA 1
ATOM 817 C C . PHE A 1 105 ? -9.172 -0.168 9.127 1.00 97.56 105 PHE A C 1
ATOM 819 O O . PHE A 1 105 ? -10.136 0.400 8.613 1.00 97.56 105 PHE A O 1
ATOM 826 N N . GLY A 1 106 ? -8.866 -1.441 8.894 1.00 96.44 106 GLY A N 1
ATOM 827 C CA . GLY A 1 106 ? -9.759 -2.332 8.153 1.00 96.44 106 GLY A CA 1
ATOM 828 C C . GLY A 1 106 ? -11.035 -2.639 8.945 1.00 96.44 106 GLY A C 1
ATOM 829 O O . GLY A 1 106 ? -11.031 -2.560 10.179 1.00 96.44 106 GLY A O 1
ATOM 830 N N . VAL A 1 107 ? -12.124 -2.952 8.238 1.00 92.94 107 VAL A N 1
ATOM 831 C CA . VAL A 1 107 ? -13.457 -3.232 8.809 1.00 92.94 107 VAL A CA 1
ATOM 832 C C . VAL A 1 107 ? -13.932 -4.631 8.458 1.00 92.94 107 VAL A C 1
ATOM 834 O O . VAL A 1 107 ? -13.821 -5.012 7.272 1.00 92.94 107 VAL A O 1
#